Protein AF-A0A9X9A9B9-F1 (afdb_monomer_lite)

Sequence (37 aa):
MNDKIVFFDIDGTLLDHDKKIPQSTRDAVKQLQEKGV

InterPro domains:
  IPR023214 HAD superfamily [G3DSA:3.40.50.1000] (1-37)
  IPR036412 HAD-like superfamily [SSF56784] (1-37)

Organism: Bacillus cereus (NCBI:txid1396)

Radius of gyration: 11.53 Å; chains: 1; bounding box: 30×17×27 Å

Structure (mmCIF, N/CA/C/O backbone):
data_AF-A0A9X9A9B9-F1
#
_entry.id   AF-A0A9X9A9B9-F1
#
loop_
_atom_site.group_PDB
_atom_site.id
_atom_site.type_symbol
_atom_site.label_atom_id
_atom_site.label_alt_id
_atom_site.label_comp_id
_atom_site.label_asym_id
_atom_site.label_entity_id
_atom_site.label_seq_id
_atom_site.pdbx_PDB_ins_code
_atom_site.Cartn_x
_atom_site.Cartn_y
_atom_site.Cartn_z
_atom_site.occupancy
_atom_site.B_iso_or_equiv
_atom_site.auth_seq_id
_atom_site.auth_comp_id
_atom_site.auth_asym_id
_atom_site.auth_atom_id
_atom_site.pdbx_PDB_model_num
ATOM 1 N N . MET A 1 1 ? -20.112 -6.198 13.197 1.00 49.09 1 MET A N 1
ATOM 2 C CA . MET A 1 1 ? -18.675 -5.981 12.942 1.00 49.09 1 MET A CA 1
ATOM 3 C C . MET A 1 1 ? -18.345 -6.710 11.656 1.00 49.09 1 MET A C 1
ATOM 5 O O . MET A 1 1 ? -18.538 -7.914 11.618 1.00 49.09 1 MET A O 1
ATOM 9 N N . ASN A 1 2 ? -17.992 -5.973 10.603 1.00 72.62 2 ASN A N 1
ATOM 10 C CA . ASN A 1 2 ? -17.503 -6.522 9.335 1.00 72.62 2 ASN A CA 1
ATOM 11 C C . ASN A 1 2 ? -16.099 -5.956 9.153 1.00 72.62 2 ASN A C 1
ATOM 13 O O . ASN A 1 2 ? -15.925 -4.946 8.470 1.00 72.62 2 ASN A O 1
ATOM 17 N N . ASP A 1 3 ? -15.135 -6.560 9.837 1.00 82.94 3 ASP A N 1
ATOM 18 C CA . ASP A 1 3 ? -13.737 -6.195 9.661 1.00 82.94 3 ASP A CA 1
ATOM 19 C C . ASP A 1 3 ? -13.338 -6.629 8.251 1.00 82.94 3 ASP A C 1
ATOM 21 O O . ASP A 1 3 ? -13.530 -7.782 7.852 1.00 82.94 3 ASP A O 1
ATOM 25 N N . LYS A 1 4 ? -12.898 -5.661 7.451 1.00 88.88 4 LYS A N 1
ATOM 26 C CA . LYS A 1 4 ? -12.425 -5.911 6.094 1.00 88.88 4 LYS A CA 1
ATOM 27 C C . LYS A 1 4 ? -10.923 -6.124 6.173 1.00 88.88 4 LYS A C 1
ATOM 29 O O . LYS A 1 4 ? -10.260 -5.515 6.998 1.00 88.88 4 LYS A O 1
ATOM 34 N N . ILE A 1 5 ? -10.423 -7.022 5.341 1.00 92.31 5 ILE A N 1
ATOM 35 C CA . ILE A 1 5 ? -8.997 -7.289 5.206 1.00 92.31 5 ILE A CA 1
ATOM 36 C C . ILE A 1 5 ? -8.708 -7.544 3.734 1.00 92.31 5 ILE A C 1
ATOM 38 O O . ILE A 1 5 ? -9.507 -8.175 3.035 1.00 92.31 5 ILE A O 1
ATOM 42 N N . VAL A 1 6 ? -7.578 -7.033 3.254 1.00 91.44 6 VAL A N 1
ATOM 43 C CA . VAL A 1 6 ? -7.123 -7.226 1.876 1.00 91.44 6 VAL A CA 1
ATOM 44 C C . VAL A 1 6 ? -5.730 -7.836 1.905 1.00 91.44 6 VAL A C 1
ATOM 46 O O . VAL A 1 6 ? -4.830 -7.323 2.566 1.00 91.44 6 VAL A O 1
ATOM 49 N N . PHE A 1 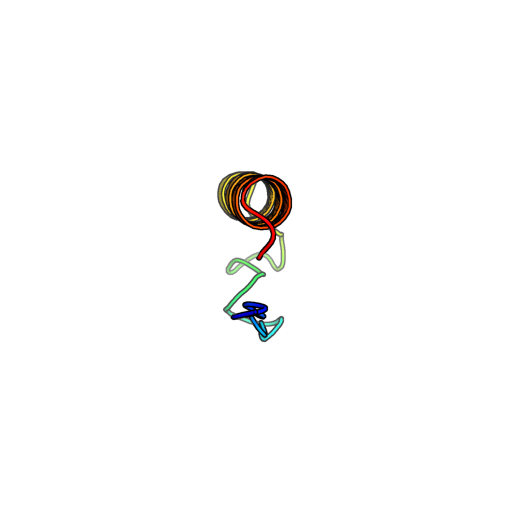7 ? -5.560 -8.936 1.177 1.00 92.44 7 PHE A N 1
ATOM 50 C CA . PHE A 1 7 ? -4.274 -9.599 0.996 1.00 92.44 7 PHE A CA 1
ATOM 51 C C . PHE A 1 7 ? -3.718 -9.248 -0.381 1.00 92.44 7 PHE A C 1
ATOM 53 O O . PHE A 1 7 ? -4.450 -9.269 -1.370 1.00 92.44 7 PHE A O 1
ATOM 60 N N . PHE A 1 8 ? -2.424 -8.946 -0.435 1.00 92.19 8 PHE A N 1
ATOM 61 C CA . PHE A 1 8 ? -1.719 -8.616 -1.666 1.00 92.19 8 PHE A CA 1
ATOM 62 C C . PHE A 1 8 ? -0.570 -9.594 -1.887 1.00 92.19 8 PHE A C 1
ATOM 64 O O . PHE A 1 8 ? 0.158 -9.916 -0.947 1.00 92.19 8 PHE A O 1
ATOM 71 N N . ASP A 1 9 ? -0.399 -10.021 -3.134 1.00 88.19 9 ASP A N 1
ATOM 72 C CA . ASP A 1 9 ? 0.855 -10.607 -3.601 1.00 88.19 9 ASP A CA 1
ATOM 73 C C . ASP A 1 9 ? 1.885 -9.487 -3.863 1.00 88.19 9 ASP A C 1
ATOM 75 O O . ASP A 1 9 ? 1.533 -8.305 -3.939 1.00 88.19 9 ASP A O 1
ATOM 79 N N . ILE A 1 10 ? 3.168 -9.825 -3.962 1.00 80.94 10 ILE A N 1
ATOM 80 C CA . ILE A 1 10 ? 4.248 -8.841 -4.116 1.00 80.94 10 ILE A CA 1
ATOM 81 C C . ILE A 1 10 ? 4.559 -8.621 -5.599 1.00 80.94 10 ILE A C 1
ATOM 83 O O . ILE A 1 10 ? 4.332 -7.526 -6.128 1.00 80.94 10 ILE A O 1
ATOM 87 N N . ASP A 1 11 ? 5.060 -9.653 -6.276 1.00 78.19 11 ASP A N 1
ATOM 88 C CA . ASP A 1 11 ? 5.566 -9.542 -7.643 1.00 78.19 11 ASP A CA 1
ATOM 89 C C . ASP A 1 11 ? 4.414 -9.458 -8.654 1.00 78.19 11 ASP A C 1
ATOM 91 O O . ASP A 1 11 ? 3.520 -10.297 -8.687 1.00 78.19 11 ASP A O 1
ATOM 95 N N . GLY A 1 12 ? 4.410 -8.409 -9.481 1.00 73.12 12 GLY A N 1
ATOM 96 C CA . GLY A 1 12 ? 3.345 -8.172 -10.462 1.00 73.12 12 GLY A CA 1
ATOM 97 C C . GLY A 1 12 ? 2.011 -7.697 -9.871 1.00 73.12 12 GLY A C 1
ATOM 98 O O . GLY A 1 12 ? 1.063 -7.497 -10.626 1.00 73.12 12 GLY A O 1
ATOM 99 N N . THR A 1 13 ? 1.937 -7.488 -8.549 1.00 87.12 13 THR A N 1
ATOM 100 C CA . THR A 1 13 ? 0.762 -6.921 -7.864 1.00 87.12 13 THR A CA 1
ATOM 101 C C . THR A 1 13 ? 1.091 -5.585 -7.197 1.00 87.12 13 THR A C 1
ATOM 103 O O . THR A 1 13 ? 0.524 -4.559 -7.569 1.00 87.12 13 THR A O 1
ATOM 106 N N . LEU A 1 14 ? 2.019 -5.558 -6.233 1.00 88.50 14 LEU A N 1
ATOM 107 C CA . LEU A 1 14 ? 2.465 -4.307 -5.598 1.00 88.50 14 LEU A CA 1
ATOM 108 C C . LEU A 1 14 ? 3.645 -3.666 -6.327 1.00 88.50 14 LEU A C 1
ATOM 110 O O . LEU A 1 14 ? 3.843 -2.452 -6.228 1.00 88.50 14 LEU A O 1
ATOM 114 N N . LEU A 1 15 ? 4.426 -4.489 -7.024 1.00 88.69 15 LEU A N 1
ATOM 115 C CA . LEU A 1 15 ? 5.596 -4.076 -7.776 1.00 88.69 15 LEU A CA 1
ATOM 116 C C . LEU A 1 15 ? 5.271 -3.899 -9.262 1.00 88.69 15 LEU A C 1
ATOM 118 O O . LEU A 1 15 ? 4.635 -4.757 -9.873 1.00 88.69 15 LEU A O 1
ATOM 122 N N . ASP A 1 16 ? 5.745 -2.798 -9.840 1.00 85.31 16 ASP A N 1
ATOM 123 C CA . ASP A 1 16 ? 5.765 -2.589 -11.286 1.00 85.31 16 ASP A CA 1
ATOM 124 C C . ASP A 1 16 ? 6.860 -3.430 -11.974 1.00 85.31 16 ASP A C 1
ATOM 126 O O . ASP A 1 16 ? 7.603 -4.185 -11.338 1.00 85.31 16 ASP A O 1
ATOM 130 N N . HIS A 1 17 ? 6.972 -3.305 -13.300 1.00 87.38 17 HIS A N 1
ATOM 131 C CA . HIS A 1 17 ? 7.960 -4.040 -14.097 1.00 87.38 17 HIS A CA 1
ATOM 132 C C . HIS A 1 17 ? 9.419 -3.762 -13.692 1.00 87.38 17 HIS A C 1
ATOM 134 O O . HIS A 1 17 ? 10.277 -4.618 -13.907 1.00 87.38 17 HIS A O 1
ATOM 140 N N . ASP A 1 18 ? 9.690 -2.618 -13.057 1.00 89.94 18 ASP A N 1
ATOM 141 C CA . ASP A 1 18 ? 11.009 -2.232 -12.546 1.00 89.94 18 ASP A CA 1
ATOM 142 C C . ASP A 1 18 ? 11.219 -2.655 -11.081 1.00 89.94 18 ASP A C 1
ATOM 144 O O . ASP A 1 18 ? 12.196 -2.246 -10.443 1.00 89.94 18 ASP A O 1
ATOM 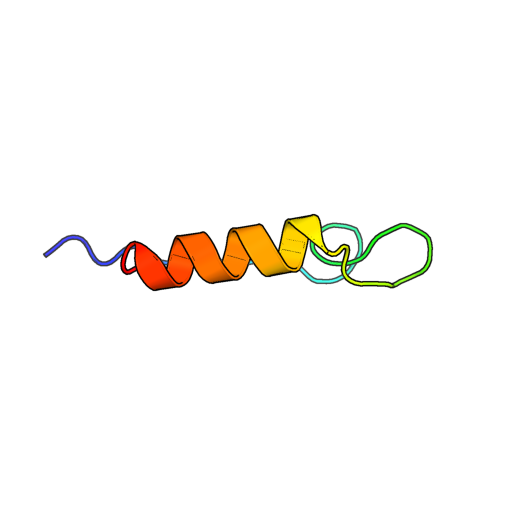148 N N . LYS A 1 19 ? 10.311 -3.470 -10.530 1.00 88.06 19 LYS A N 1
ATOM 149 C CA . LYS A 1 19 ? 10.296 -3.902 -9.127 1.00 88.06 19 LYS A CA 1
ATOM 150 C C . LYS A 1 19 ? 10.210 -2.737 -8.139 1.00 88.06 19 LYS A C 1
ATOM 152 O O . LYS A 1 19 ? 10.759 -2.800 -7.036 1.00 88.06 19 LYS A O 1
ATOM 157 N N . LYS A 1 20 ? 9.513 -1.664 -8.512 1.00 91.25 20 LYS A N 1
ATOM 158 C CA . LYS A 1 20 ? 9.231 -0.521 -7.636 1.00 91.25 20 LYS A CA 1
ATOM 159 C C . LYS A 1 20 ? 7.770 -0.536 -7.224 1.00 91.25 20 LYS A C 1
ATOM 161 O O . LYS A 1 20 ? 6.911 -0.986 -7.967 1.00 91.25 20 LYS A O 1
ATOM 166 N N . ILE A 1 21 ? 7.486 -0.019 -6.031 1.00 91.31 21 ILE A N 1
ATOM 167 C CA . ILE A 1 21 ? 6.107 0.232 -5.599 1.00 91.31 21 ILE A CA 1
ATOM 168 C C . ILE A 1 21 ? 5.680 1.589 -6.173 1.00 91.31 21 ILE A C 1
ATOM 170 O O . ILE A 1 21 ? 6.248 2.605 -5.741 1.00 91.31 21 ILE A O 1
ATOM 174 N N . PRO A 1 22 ? 4.693 1.640 -7.088 1.00 93.44 22 PRO A N 1
ATOM 175 C CA . PRO A 1 22 ? 4.187 2.892 -7.638 1.00 93.44 22 PRO A CA 1
ATOM 176 C C . PRO A 1 22 ? 3.640 3.814 -6.548 1.00 93.44 22 PRO A C 1
ATOM 178 O O . PRO A 1 22 ? 3.098 3.359 -5.538 1.00 93.44 22 PRO A O 1
ATOM 181 N N . GLN A 1 23 ? 3.715 5.127 -6.770 1.00 94.81 23 GLN A N 1
ATOM 182 C CA . GLN A 1 23 ? 3.143 6.095 -5.830 1.00 94.81 23 GLN A CA 1
ATOM 183 C C . GLN A 1 23 ? 1.632 5.883 -5.649 1.00 94.81 23 GLN A C 1
ATOM 185 O O . GLN A 1 23 ? 1.142 5.893 -4.524 1.00 94.81 23 GLN A O 1
ATOM 190 N N . SER A 1 24 ? 0.918 5.575 -6.733 1.00 95.00 24 SER A N 1
ATOM 191 C CA . SER A 1 24 ? -0.512 5.252 -6.698 1.00 95.00 24 SER A CA 1
ATOM 192 C C . SER A 1 24 ? -0.827 4.056 -5.794 1.00 95.00 24 SER A C 1
ATOM 194 O O . SER A 1 24 ? -1.817 4.091 -5.067 1.00 95.00 24 SER A O 1
ATOM 196 N N . THR A 1 25 ? 0.026 3.027 -5.777 1.00 94.44 25 THR A N 1
ATOM 197 C CA . THR A 1 25 ? -0.114 1.872 -4.878 1.00 94.44 25 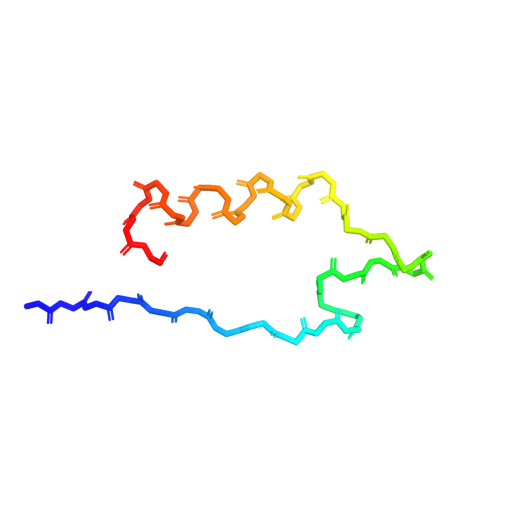THR A CA 1
ATOM 198 C C . THR A 1 25 ? 0.029 2.292 -3.416 1.00 94.44 25 THR A C 1
ATOM 200 O O . THR A 1 25 ? -0.754 1.861 -2.571 1.00 94.44 25 THR A O 1
ATOM 203 N N . ARG A 1 26 ? 0.976 3.187 -3.102 1.00 94.62 26 ARG A N 1
ATOM 204 C CA . ARG A 1 26 ? 1.145 3.730 -1.740 1.00 94.62 26 ARG A CA 1
ATOM 205 C C . ARG A 1 26 ? -0.076 4.5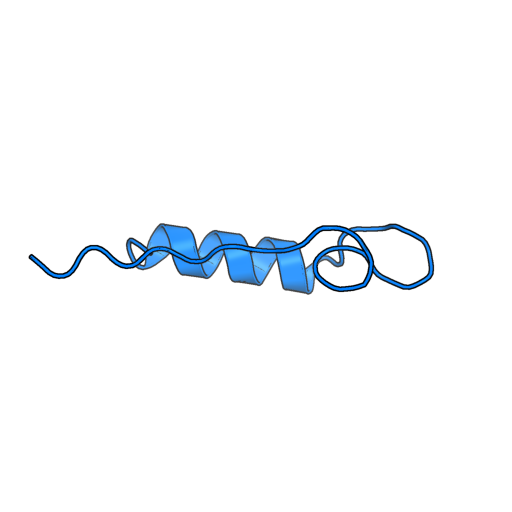34 -1.303 1.00 94.62 26 ARG A C 1
ATOM 207 O O . ARG A 1 26 ? -0.558 4.354 -0.186 1.00 94.62 26 ARG A O 1
ATOM 214 N N . ASP A 1 27 ? -0.590 5.380 -2.190 1.00 97.19 27 ASP A N 1
ATOM 215 C CA . ASP A 1 27 ? -1.757 6.217 -1.914 1.00 97.19 27 ASP A CA 1
ATOM 216 C C . ASP A 1 27 ? -3.017 5.363 -1.715 1.00 97.19 27 ASP A C 1
ATOM 218 O O . ASP A 1 27 ? -3.808 5.623 -0.810 1.00 97.19 27 ASP A O 1
ATOM 222 N N . ALA A 1 28 ? -3.182 4.302 -2.510 1.00 95.38 28 ALA A N 1
ATOM 223 C CA . ALA A 1 28 ? -4.293 3.366 -2.381 1.00 95.38 28 ALA A CA 1
ATOM 224 C C . ALA A 1 28 ? -4.262 2.608 -1.045 1.00 95.38 28 ALA A C 1
ATOM 226 O O . ALA A 1 28 ? -5.285 2.536 -0.366 1.00 95.38 28 ALA A O 1
ATOM 227 N N . VAL A 1 29 ? -3.097 2.097 -0.626 1.00 94.81 29 VAL A N 1
ATOM 228 C CA . VAL A 1 29 ? -2.945 1.427 0.680 1.00 94.81 29 VAL A CA 1
ATOM 229 C C . VAL A 1 29 ? -3.268 2.386 1.825 1.00 94.81 29 VAL A C 1
ATOM 231 O O . VAL A 1 29 ? -3.995 2.017 2.745 1.00 94.81 29 VAL A O 1
ATOM 234 N N . LYS A 1 30 ? -2.805 3.638 1.744 1.00 96.31 30 LYS A N 1
ATOM 235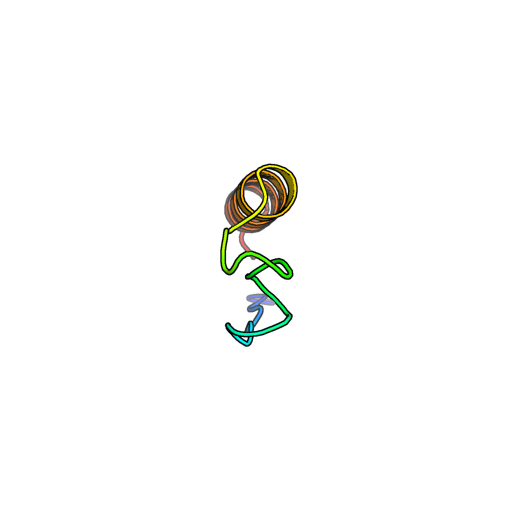 C CA . LYS A 1 30 ? -3.137 4.667 2.735 1.00 96.31 30 LYS A CA 1
ATOM 236 C C . LYS A 1 30 ? -4.648 4.915 2.812 1.00 96.31 30 LYS A C 1
ATOM 238 O O . LYS A 1 30 ? -5.208 4.938 3.903 1.00 96.31 30 LYS A O 1
ATOM 243 N N . GLN A 1 31 ? -5.324 5.030 1.669 1.00 96.75 31 GLN A N 1
ATOM 244 C CA . GLN A 1 31 ? -6.780 5.203 1.629 1.00 96.75 31 GLN A CA 1
ATOM 245 C C . GLN A 1 31 ? -7.546 3.997 2.187 1.00 96.75 31 GLN A C 1
ATOM 247 O O . GLN A 1 31 ? -8.629 4.175 2.741 1.00 96.75 31 GLN A O 1
ATOM 252 N N . LEU A 1 32 ? -7.032 2.774 2.022 1.00 94.56 32 LEU A N 1
ATOM 253 C CA . LEU A 1 32 ? -7.629 1.577 2.622 1.00 94.56 32 LEU A CA 1
ATOM 254 C C . LEU A 1 32 ? -7.536 1.637 4.152 1.00 94.56 32 LEU A C 1
ATOM 256 O O . LEU A 1 32 ? -8.560 1.508 4.821 1.00 94.56 32 LEU A O 1
ATOM 260 N N . GLN A 1 33 ? -6.357 1.967 4.684 1.00 92.56 33 GLN A N 1
ATOM 261 C CA . GLN A 1 33 ? -6.138 2.128 6.125 1.00 92.56 33 GLN A CA 1
ATOM 262 C C . GLN A 1 33 ? -7.022 3.231 6.726 1.00 92.56 33 GLN A C 1
ATOM 264 O O . GLN A 1 33 ? -7.648 3.028 7.764 1.00 92.56 33 GLN A O 1
ATOM 269 N N . GLU A 1 34 ? -7.139 4.381 6.053 1.00 95.38 34 GLU A N 1
ATOM 270 C CA . GLU A 1 34 ? -8.022 5.484 6.469 1.00 95.38 34 GLU A CA 1
ATOM 271 C C . GLU A 1 34 ? -9.504 5.078 6.506 1.00 95.38 34 GLU A C 1
ATOM 273 O O . GLU A 1 34 ? -10.282 5.620 7.291 1.00 95.38 34 GLU A O 1
ATOM 278 N N . LYS A 1 35 ? -9.904 4.106 5.680 1.00 93.94 35 LYS A N 1
ATOM 279 C CA . LYS A 1 35 ? -11.268 3.560 5.635 1.00 93.94 35 LYS A CA 1
ATOM 280 C C . LYS A 1 35 ? -11.495 2.407 6.620 1.00 93.94 35 LYS A C 1
ATOM 282 O O . LYS A 1 35 ? -12.604 1.872 6.645 1.00 93.94 35 LYS A O 1
ATOM 287 N N . GLY A 1 36 ? -10.489 2.035 7.415 1.00 90.62 36 GLY A N 1
ATOM 288 C CA . GLY A 1 36 ? -10.567 0.917 8.357 1.00 90.62 36 GLY A CA 1
ATOM 289 C C . GLY A 1 36 ? -10.647 -0.444 7.663 1.00 90.62 36 GLY A C 1
ATOM 290 O O . GLY A 1 36 ? -11.421 -1.302 8.089 1.00 90.62 36 GLY A O 1
ATOM 291 N N . VAL A 1 37 ? -9.909 -0.595 6.559 1.00 88.44 37 VAL A N 1
ATOM 292 C CA . VAL A 1 37 ? -9.765 -1.829 5.769 1.00 88.44 37 VAL A CA 1
ATOM 293 C C . VAL A 1 37 ? -8.362 -2.402 5.928 1.00 88.44 37 VAL A C 1
ATOM 295 O O . VAL A 1 37 ? -7.417 -1.592 6.059 1.00 88.44 37 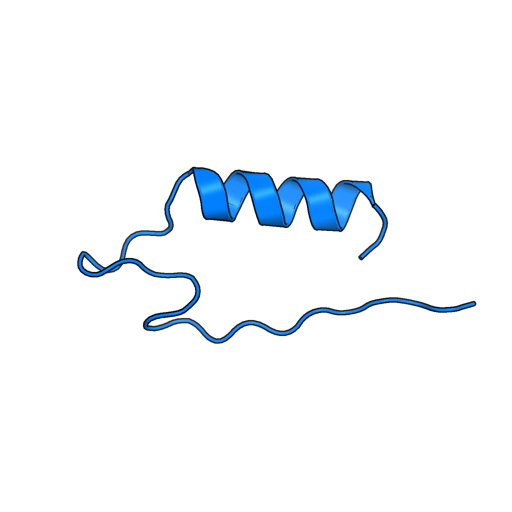VAL A O 1
#

Foldseek 3Di:
DDQDDDDFDQPPTQADPVRDRDPVSVVVVVVCVVVRD

pLDDT: mean 88.87, std 8.88, range [49.09, 97.19]

Secondary structure (DSSP, 8-state):
---------IIIIIS-TTS---HHHHHHHHHHHHTT-